Protein AF-A0A920KTR9-F1 (afdb_monomer_lite)

pLDDT: mean 92.25, std 8.25, range [45.59, 97.38]

Radius of gyration: 15.43 Å; chains: 1; bounding box: 31×23×50 Å

Foldseek 3Di:
DLLLQVQLVVQCVVCVVVVHDDPSVVCSVPPVVVVVVVVVVVCCVVCVDVDPVSVVVVNVVSNVLNVCCVVVNDVSVVVVVVVVVVVVVVCCVVVVD

Secondary structure (DSSP, 8-state):
-HHHHHHHHHHHHHHHHHT---HHHHHIIIIIHHHHHHHHHHHHHTTSS--HHHHHHHHHHHHHHHHHHHHH-THHHHHHHHHHHHHHHHHHHHH--

Structure (mmCIF, N/CA/C/O backbone):
data_AF-A0A920KTR9-F1
#
_entry.id   AF-A0A920KTR9-F1
#
loop_
_atom_site.group_PDB
_atom_site.id
_atom_site.type_symbol
_atom_site.label_atom_id
_atom_site.label_alt_id
_atom_site.label_comp_id
_atom_site.label_asym_id
_atom_site.label_entity_id
_atom_site.label_seq_id
_atom_site.pdbx_PDB_ins_code
_atom_site.Cartn_x
_atom_site.Cartn_y
_atom_site.Cartn_z
_atom_site.occupancy
_atom_site.B_iso_or_equiv
_atom_site.auth_seq_id
_atom_site.auth_comp_id
_atom_site.auth_asym_id
_atom_site.auth_atom_id
_atom_site.pdbx_PDB_model_num
ATOM 1 N N . MET A 1 1 ? -1.109 -2.208 2.807 1.00 80.44 1 MET A N 1
ATOM 2 C CA . MET A 1 1 ? -2.211 -2.822 2.037 1.00 80.44 1 MET A CA 1
ATOM 3 C C . MET A 1 1 ? -2.421 -2.050 0.739 1.00 80.44 1 MET A C 1
ATOM 5 O O . MET A 1 1 ? -1.930 -2.483 -0.287 1.00 80.44 1 MET A O 1
ATOM 9 N N . THR A 1 2 ? -2.979 -0.839 0.765 1.00 90.69 2 THR A N 1
ATOM 10 C CA . THR A 1 2 ? -3.234 -0.041 -0.454 1.00 90.69 2 THR A CA 1
ATOM 11 C C . THR A 1 2 ? -1.991 0.350 -1.251 1.00 90.69 2 THR A C 1
ATOM 13 O O . THR A 1 2 ? -2.062 0.415 -2.473 1.00 90.69 2 THR A O 1
ATOM 16 N N . THR A 1 3 ? -0.831 0.481 -0.604 1.00 93.50 3 THR A N 1
ATOM 17 C CA . THR A 1 3 ? 0.465 0.608 -1.292 1.00 93.50 3 THR A CA 1
ATOM 18 C C . THR A 1 3 ? 0.767 -0.568 -2.229 1.00 93.50 3 THR A C 1
ATOM 20 O O . THR A 1 3 ? 1.338 -0.354 -3.286 1.00 93.50 3 THR A O 1
ATOM 23 N N . GLN A 1 4 ? 0.348 -1.799 -1.902 1.00 95.06 4 GLN A N 1
ATOM 24 C CA . GLN A 1 4 ? 0.531 -2.976 -2.766 1.00 95.06 4 GLN A CA 1
ATOM 25 C C . GLN A 1 4 ? -0.385 -2.937 -3.989 1.00 95.06 4 GLN A C 1
ATOM 27 O O . GLN A 1 4 ? 0.034 -3.317 -5.076 1.00 95.06 4 GLN A O 1
ATOM 32 N N . VAL A 1 5 ? -1.626 -2.466 -3.823 1.00 95.81 5 VAL A N 1
ATOM 33 C CA . VAL A 1 5 ? -2.564 -2.283 -4.941 1.00 95.81 5 VAL A CA 1
ATOM 34 C C . VAL A 1 5 ? -2.006 -1.252 -5.919 1.00 95.81 5 VAL A C 1
ATOM 36 O O . VAL A 1 5 ? -1.935 -1.513 -7.115 1.00 95.81 5 VAL A O 1
ATOM 39 N N . VAL A 1 6 ? -1.545 -0.110 -5.405 1.00 95.88 6 VAL A N 1
ATOM 40 C CA . VAL A 1 6 ? -0.914 0.937 -6.219 1.00 95.88 6 VAL A CA 1
ATOM 41 C C . VAL A 1 6 ? 0.364 0.415 -6.880 1.00 95.88 6 VAL A C 1
ATOM 43 O O . VAL A 1 6 ? 0.546 0.628 -8.073 1.00 95.88 6 VAL A O 1
ATOM 46 N N . ASN A 1 7 ? 1.186 -0.353 -6.159 1.00 95.12 7 ASN A N 1
ATOM 47 C CA . ASN A 1 7 ? 2.381 -0.982 -6.720 1.00 95.12 7 ASN A CA 1
ATOM 48 C C . ASN A 1 7 ? 2.054 -1.978 -7.851 1.00 95.12 7 ASN A C 1
ATOM 50 O O . ASN A 1 7 ? 2.753 -2.037 -8.858 1.00 95.12 7 ASN A O 1
ATOM 54 N N . ALA A 1 8 ? 0.965 -2.744 -7.724 1.00 96.56 8 ALA A N 1
ATOM 55 C CA . ALA A 1 8 ? 0.506 -3.635 -8.788 1.00 96.56 8 ALA A CA 1
ATOM 56 C C . ALA A 1 8 ? 0.140 -2.841 -10.051 1.00 96.56 8 ALA A C 1
ATOM 58 O O . ALA A 1 8 ? 0.587 -3.193 -11.141 1.00 96.56 8 ALA A O 1
ATOM 59 N N . PHE A 1 9 ? -0.610 -1.743 -9.908 1.00 96.00 9 PHE A N 1
ATOM 60 C CA . PHE A 1 9 ? -0.921 -0.860 -11.036 1.00 96.00 9 PHE A CA 1
ATOM 61 C C . PHE A 1 9 ? 0.330 -0.217 -11.635 1.00 96.00 9 PHE A C 1
ATOM 63 O O . PHE A 1 9 ? 0.448 -0.176 -12.856 1.00 96.00 9 PHE A O 1
ATOM 70 N N . PHE A 1 10 ? 1.269 0.229 -10.799 1.00 96.00 10 PHE A N 1
ATOM 71 C CA . PHE A 1 10 ? 2.546 0.794 -11.232 1.00 96.00 10 PHE A CA 1
ATOM 72 C C . PHE A 1 10 ? 3.320 -0.194 -12.113 1.00 96.00 10 PHE A C 1
ATOM 74 O O . PHE A 1 10 ? 3.653 0.126 -13.254 1.00 96.00 10 PHE A O 1
ATOM 81 N N . HIS A 1 11 ? 3.528 -1.423 -11.635 1.00 96.88 11 HIS A N 1
ATOM 82 C CA . HIS A 1 11 ? 4.256 -2.438 -12.394 1.00 96.88 11 HIS A CA 1
ATOM 83 C C . HIS A 1 11 ? 3.527 -2.872 -13.666 1.00 96.88 11 HIS A C 1
ATOM 85 O O . HIS A 1 11 ? 4.164 -2.995 -14.706 1.00 96.88 11 HIS A O 1
ATOM 91 N N . VAL A 1 12 ? 2.208 -3.083 -13.616 1.00 96.62 12 VAL A N 1
ATOM 92 C CA . VAL A 1 12 ? 1.434 -3.456 -14.811 1.00 96.62 12 VAL A CA 1
ATOM 93 C C . VAL A 1 12 ? 1.484 -2.347 -15.857 1.00 96.62 12 VAL A C 1
ATOM 95 O O . VAL A 1 12 ? 1.737 -2.626 -17.028 1.00 96.62 12 VAL A O 1
ATOM 98 N N . PHE A 1 13 ? 1.288 -1.093 -15.443 1.00 96.50 13 PHE A N 1
A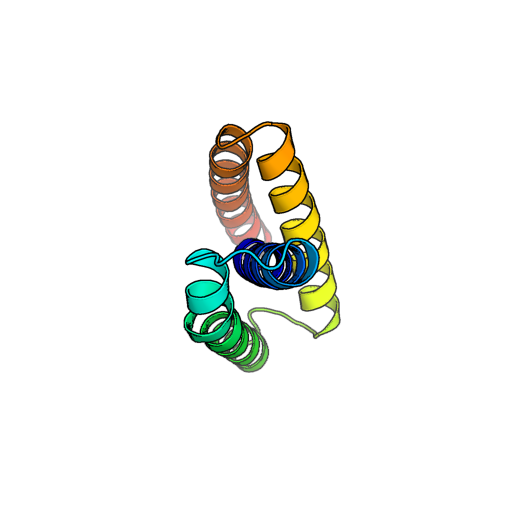TOM 99 C CA . PHE A 1 13 ? 1.330 0.050 -16.347 1.00 96.50 13 PHE A CA 1
ATOM 100 C C . PHE A 1 13 ? 2.698 0.181 -17.015 1.00 96.50 13 PHE A C 1
ATOM 102 O O . PHE A 1 13 ? 2.771 0.205 -18.241 1.00 96.50 13 PHE A O 1
ATOM 109 N N . PHE A 1 14 ? 3.781 0.218 -16.235 1.00 95.88 14 PHE A N 1
ATOM 110 C CA . PHE A 1 14 ? 5.116 0.418 -16.796 1.00 95.88 14 PHE A CA 1
ATOM 111 C C . PHE A 1 14 ? 5.623 -0.786 -17.589 1.00 95.88 14 PHE A C 1
ATOM 113 O O . PHE A 1 14 ? 6.306 -0.585 -18.592 1.00 95.88 14 PHE A O 1
ATOM 120 N N . SER A 1 15 ? 5.219 -2.011 -17.237 1.00 96.25 15 SER A N 1
ATOM 121 C CA . SER A 1 15 ? 5.504 -3.182 -18.071 1.00 96.25 15 SER A CA 1
ATOM 122 C C . SER A 1 15 ? 4.856 -3.096 -19.448 1.00 96.25 15 SER A C 1
ATOM 124 O O . SER A 1 15 ? 5.493 -3.429 -20.442 1.00 96.25 15 SER A O 1
ATOM 126 N N . LEU A 1 16 ? 3.609 -2.626 -19.534 1.00 95.62 16 LEU A N 1
ATOM 127 C CA . LEU A 1 16 ? 2.939 -2.439 -20.822 1.00 95.62 16 LEU A CA 1
ATOM 128 C C . LEU A 1 16 ? 3.489 -1.226 -21.582 1.00 95.62 16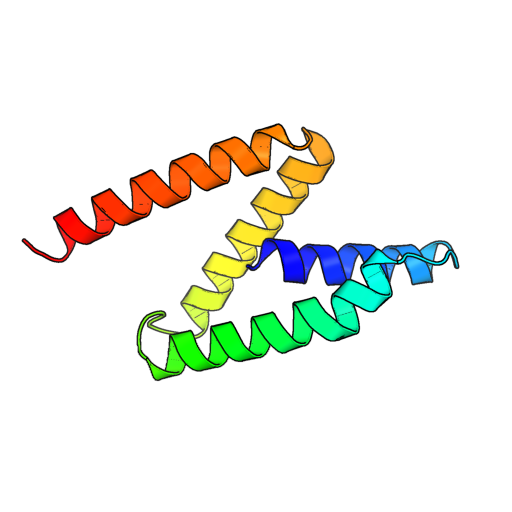 LEU A C 1
ATOM 130 O O . LEU A 1 16 ? 3.670 -1.299 -22.793 1.00 95.62 16 LEU A O 1
ATOM 134 N N . TYR A 1 17 ? 3.774 -0.128 -20.878 1.00 97.38 17 TYR A N 1
ATOM 135 C CA . TYR A 1 17 ? 4.255 1.119 -21.475 1.00 97.38 17 TYR A CA 1
ATOM 136 C C . TYR A 1 17 ? 5.645 0.970 -22.105 1.00 97.38 17 TYR A C 1
ATOM 138 O O . TYR A 1 17 ? 5.863 1.430 -23.223 1.00 97.38 17 TYR A O 1
ATOM 146 N N . PHE A 1 18 ? 6.573 0.305 -21.413 1.00 96.75 18 PHE A N 1
ATOM 147 C CA . PHE A 1 18 ? 7.928 0.066 -21.918 1.00 96.75 18 PHE A CA 1
ATOM 148 C C . PHE A 1 18 ? 8.081 -1.267 -22.661 1.00 96.75 18 PHE A C 1
ATOM 150 O O . PHE A 1 18 ? 9.155 -1.530 -23.196 1.00 96.75 18 PHE A O 1
ATOM 157 N N . LEU A 1 19 ? 7.025 -2.091 -22.713 1.00 95.31 19 LEU A N 1
ATOM 158 C CA . LEU A 1 19 ? 7.062 -3.464 -23.233 1.00 95.31 19 LEU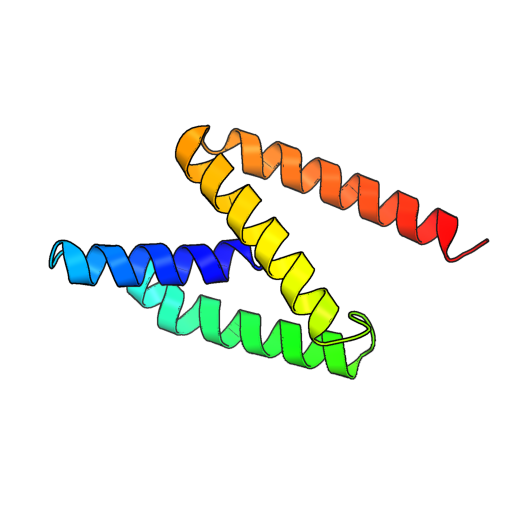 A CA 1
ATOM 159 C C . LEU A 1 19 ? 8.174 -4.310 -22.586 1.00 95.31 19 LEU A C 1
ATOM 161 O O . LEU A 1 19 ? 8.767 -5.170 -23.236 1.00 95.31 19 LEU A O 1
ATOM 165 N N . ASP A 1 20 ? 8.439 -4.064 -21.300 1.00 95.06 20 ASP A N 1
ATOM 166 C CA . ASP A 1 20 ? 9.480 -4.741 -20.530 1.00 95.06 20 ASP A CA 1
ATOM 167 C C . ASP A 1 20 ? 8.884 -5.534 -19.364 1.00 95.06 20 ASP A C 1
ATOM 169 O O . ASP A 1 20 ? 7.953 -5.112 -18.663 1.00 95.06 20 ASP A O 1
ATOM 173 N N . PHE A 1 21 ? 9.415 -6.732 -19.163 1.00 91.88 21 PHE A N 1
ATOM 174 C CA . PHE A 1 21 ? 8.889 -7.652 -18.175 1.00 91.88 21 PHE A CA 1
ATOM 175 C C . PHE A 1 21 ? 9.228 -7.188 -16.756 1.00 91.88 21 PHE A C 1
ATOM 177 O O . PHE A 1 21 ? 10.391 -7.038 -16.390 1.00 91.88 21 PHE A O 1
ATOM 184 N N . SER A 1 22 ? 8.203 -7.066 -15.908 1.00 93.81 22 SER A N 1
ATOM 185 C CA . SER A 1 22 ? 8.385 -6.846 -14.477 1.00 93.81 22 SER A CA 1
ATOM 186 C C . SER A 1 22 ? 7.904 -8.055 -13.671 1.00 93.81 22 SER A C 1
ATOM 188 O O . SER A 1 22 ? 6.708 -8.364 -13.684 1.00 93.81 22 SER A O 1
ATOM 190 N N . PRO A 1 23 ? 8.772 -8.693 -12.864 1.00 94.25 23 PRO A N 1
ATOM 191 C CA . PRO A 1 23 ? 8.340 -9.673 -11.863 1.00 94.25 23 PRO A CA 1
ATOM 192 C C . PRO A 1 23 ? 7.274 -9.113 -10.902 1.00 94.25 23 PRO A C 1
ATOM 194 O O . PRO A 1 23 ? 6.401 -9.843 -10.417 1.00 94.25 23 PRO A O 1
ATOM 197 N N . GLY A 1 24 ? 7.314 -7.797 -10.663 1.00 93.69 24 GLY A N 1
ATOM 198 C CA . GLY A 1 24 ? 6.324 -7.071 -9.875 1.00 93.69 24 GLY A CA 1
ATOM 199 C C . GLY A 1 24 ? 4.929 -7.070 -10.504 1.00 93.69 24 GLY A C 1
ATOM 200 O O . GLY A 1 24 ? 3.946 -7.082 -9.769 1.00 93.69 24 GLY A O 1
ATOM 201 N N . ALA A 1 25 ? 4.811 -7.154 -11.834 1.00 95.31 25 ALA A N 1
ATOM 202 C CA . ALA A 1 25 ? 3.517 -7.221 -12.516 1.00 95.31 25 ALA A CA 1
ATOM 203 C C . ALA A 1 25 ? 2.822 -8.570 -12.270 1.00 95.31 25 ALA A C 1
ATOM 205 O O . ALA A 1 25 ? 1.642 -8.598 -11.921 1.00 95.31 25 ALA A O 1
ATOM 206 N N . ILE A 1 26 ? 3.560 -9.686 -12.356 1.00 95.25 26 ILE A N 1
ATOM 207 C CA . ILE A 1 26 ? 3.025 -11.022 -12.032 1.00 95.25 26 ILE A CA 1
ATOM 208 C C . ILE A 1 26 ? 2.586 -11.074 -10.567 1.00 95.25 26 ILE A C 1
ATOM 210 O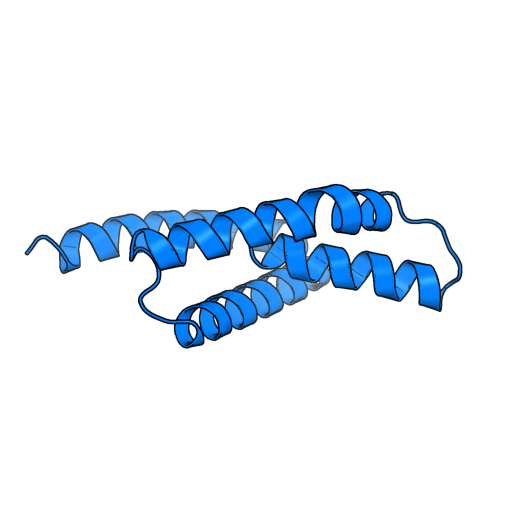 O . ILE A 1 26 ? 1.457 -11.463 -10.267 1.00 95.25 26 ILE A O 1
ATOM 214 N N . THR A 1 27 ? 3.463 -10.651 -9.654 1.00 96.12 27 THR A N 1
ATOM 215 C CA . THR A 1 27 ? 3.170 -10.643 -8.212 1.00 96.12 27 THR A CA 1
ATOM 216 C C . THR A 1 27 ? 1.977 -9.739 -7.898 1.00 96.12 27 THR A C 1
ATOM 218 O O . THR A 1 27 ? 1.093 -10.107 -7.123 1.00 96.12 27 THR A O 1
ATOM 221 N N . GLY A 1 28 ? 1.915 -8.577 -8.546 1.00 95.31 28 GLY A N 1
ATOM 222 C CA . GLY A 1 28 ? 0.819 -7.629 -8.431 1.00 95.31 28 GLY A CA 1
ATOM 223 C C . GLY A 1 28 ? -0.526 -8.242 -8.815 1.00 95.31 28 GLY A C 1
ATOM 224 O O . GLY A 1 28 ? -1.472 -8.194 -8.030 1.00 95.31 28 GLY A O 1
ATOM 225 N N . ILE A 1 29 ? -0.598 -8.863 -9.995 1.00 95.88 29 ILE A N 1
ATOM 226 C CA . ILE A 1 29 ? -1.835 -9.441 -10.538 1.00 95.88 29 ILE A CA 1
ATOM 227 C C . ILE A 1 29 ? -2.263 -10.697 -9.774 1.00 95.88 29 ILE A C 1
ATOM 229 O O . ILE A 1 29 ? -3.444 -10.845 -9.469 1.00 95.88 29 ILE A O 1
ATOM 233 N N . LEU A 1 30 ? -1.332 -11.607 -9.474 1.00 96.50 30 LEU A N 1
ATOM 234 C CA . LEU A 1 30 ? -1.671 -12.918 -8.912 1.00 96.50 30 LEU A CA 1
ATOM 235 C C . LEU A 1 30 ? -1.807 -12.913 -7.390 1.00 96.50 30 LEU A C 1
ATOM 237 O O . LEU A 1 30 ? -2.544 -13.734 -6.849 1.00 96.50 30 LEU A O 1
ATOM 241 N N . LEU A 1 31 ? -1.104 -12.016 -6.692 1.00 95.75 31 LEU A N 1
ATOM 242 C CA . LEU A 1 31 ? -1.091 -11.987 -5.230 1.00 95.75 31 LEU A CA 1
ATOM 243 C C . LEU A 1 31 ? -1.631 -10.677 -4.676 1.00 95.75 31 LEU A C 1
ATOM 245 O O . LEU A 1 31 ? -2.577 -10.709 -3.893 1.00 95.75 31 LEU A O 1
ATOM 249 N N . TYR A 1 32 ? -1.085 -9.523 -5.069 1.00 95.94 32 TYR A N 1
ATOM 250 C CA . TYR A 1 32 ? -1.484 -8.268 -4.425 1.00 95.94 32 TYR A CA 1
ATOM 251 C C . TYR A 1 32 ? -2.958 -7.954 -4.660 1.00 95.94 32 TYR A C 1
ATOM 253 O O . TYR A 1 32 ? -3.678 -7.766 -3.683 1.00 95.94 32 TYR A O 1
ATOM 261 N N . LEU A 1 33 ? -3.442 -7.949 -5.904 1.00 95.75 33 LEU A N 1
ATOM 262 C CA . LEU A 1 33 ? -4.847 -7.627 -6.168 1.00 95.75 33 LEU A CA 1
ATOM 263 C C . LEU A 1 33 ? -5.819 -8.628 -5.511 1.00 95.75 33 LEU A C 1
ATOM 265 O O . LEU A 1 33 ? -6.696 -8.171 -4.772 1.00 95.75 33 LEU A O 1
ATOM 269 N N . PRO A 1 34 ? -5.668 -9.962 -5.668 1.00 96.62 34 PRO A N 1
ATOM 270 C CA . PRO 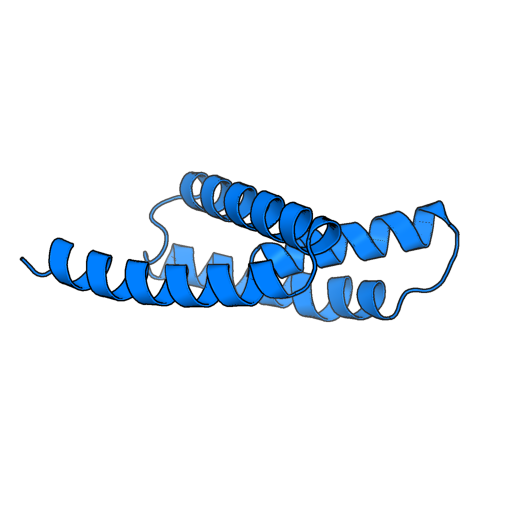A 1 34 ? -6.614 -10.914 -5.087 1.00 96.62 34 PRO A CA 1
ATOM 271 C C . PRO A 1 34 ? -6.599 -10.906 -3.558 1.00 96.62 34 PRO A C 1
ATOM 273 O O . PRO A 1 34 ? -7.659 -10.886 -2.933 1.00 96.62 34 PRO A O 1
ATOM 276 N N . VAL A 1 35 ? -5.416 -10.860 -2.937 1.00 96.81 35 VAL A N 1
ATOM 277 C CA . VAL A 1 35 ? -5.303 -10.847 -1.471 1.00 96.81 35 VAL A CA 1
ATOM 278 C C . VAL A 1 35 ? -5.854 -9.542 -0.899 1.00 96.81 35 VAL A C 1
ATOM 280 O O . VAL A 1 35 ? -6.617 -9.580 0.063 1.00 96.81 35 VAL A O 1
ATOM 283 N N . ASN A 1 36 ? -5.544 -8.389 -1.504 1.00 95.81 36 ASN A N 1
ATOM 284 C CA . ASN A 1 36 ? -6.085 -7.108 -1.037 1.00 95.81 36 ASN A CA 1
ATOM 285 C C . ASN A 1 36 ? -7.613 -7.051 -1.191 1.00 95.81 36 ASN A C 1
ATOM 287 O O . ASN A 1 36 ? -8.283 -6.516 -0.311 1.00 95.81 36 ASN A O 1
ATOM 291 N N . TYR A 1 37 ? -8.180 -7.645 -2.248 1.00 95.06 37 TYR A N 1
ATOM 292 C CA . TYR A 1 37 ? -9.633 -7.781 -2.386 1.00 95.06 37 TYR A CA 1
ATOM 293 C C . TYR A 1 37 ? -10.251 -8.586 -1.235 1.00 95.06 37 TYR A C 1
ATOM 295 O O . TYR A 1 37 ? -11.240 -8.146 -0.647 1.00 95.06 37 TYR A O 1
ATOM 303 N N . LEU A 1 38 ? -9.658 -9.732 -0.874 1.00 96.38 38 LEU A N 1
ATOM 304 C CA . LEU A 1 38 ? -10.132 -10.539 0.254 1.00 96.38 38 LEU A CA 1
ATOM 305 C C . LEU A 1 38 ? -10.056 -9.766 1.574 1.00 96.38 38 LEU A C 1
ATOM 307 O O . LEU A 1 38 ? -11.029 -9.771 2.324 1.00 96.38 38 LEU A O 1
ATOM 311 N N . ILE A 1 39 ? -8.957 -9.045 1.823 1.00 94.69 39 ILE A N 1
ATOM 312 C CA . ILE A 1 39 ? -8.809 -8.241 3.043 1.00 94.69 39 ILE A CA 1
ATOM 313 C C . ILE A 1 39 ? -9.876 -7.144 3.105 1.00 94.69 39 ILE A C 1
ATOM 315 O O . ILE A 1 39 ? -10.529 -6.994 4.132 1.00 94.69 39 ILE A O 1
ATOM 319 N N . PHE A 1 40 ? -10.101 -6.398 2.018 1.00 93.94 40 PHE A N 1
ATOM 320 C CA . PHE A 1 40 ? -11.139 -5.364 1.996 1.00 93.94 40 PHE A CA 1
ATOM 321 C C . PHE A 1 40 ? -12.540 -5.933 2.202 1.00 93.94 40 PHE A C 1
ATOM 323 O O . PHE A 1 40 ? -13.339 -5.347 2.933 1.00 93.94 40 PHE A O 1
ATOM 330 N N . LYS A 1 41 ? -12.8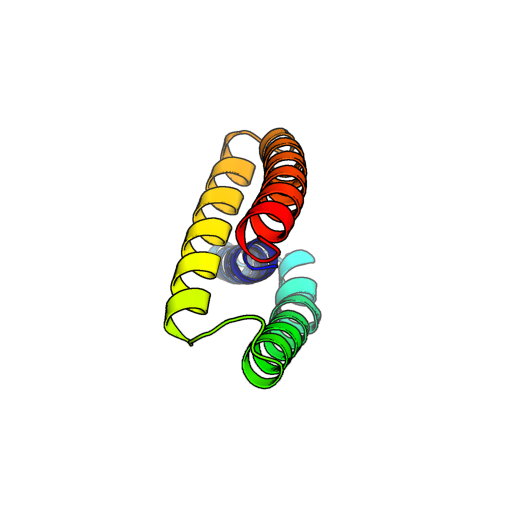34 -7.076 1.575 1.00 94.38 41 LYS A N 1
ATOM 331 C CA . LYS A 1 41 ? -14.113 -7.764 1.743 1.00 94.38 41 LYS A CA 1
ATOM 332 C C . LYS A 1 41 ? -14.331 -8.159 3.205 1.00 94.38 41 LYS A C 1
ATOM 334 O O . LYS A 1 41 ? -15.393 -7.857 3.742 1.00 94.38 41 LYS A O 1
ATOM 339 N N . SER A 1 42 ? -13.330 -8.775 3.836 1.00 94.88 42 SER A N 1
ATOM 340 C CA . SER A 1 42 ? -13.380 -9.154 5.252 1.00 94.88 42 SER A CA 1
ATOM 341 C C . SER A 1 42 ? -13.515 -7.936 6.166 1.00 94.88 42 SER A C 1
ATOM 343 O O . SER A 1 42 ? -14.399 -7.908 7.016 1.00 94.88 42 SER A O 1
ATOM 345 N N . ALA A 1 43 ? -12.726 -6.884 5.931 1.00 93.19 43 ALA A N 1
ATOM 346 C CA . ALA A 1 43 ? -12.749 -5.668 6.741 1.00 93.19 43 ALA A CA 1
ATOM 347 C C . ALA A 1 43 ? -14.113 -4.956 6.716 1.00 93.19 43 ALA A C 1
ATOM 349 O O . ALA A 1 43 ? -14.550 -4.435 7.740 1.00 93.19 43 ALA A O 1
ATOM 350 N N . LEU A 1 44 ? -14.801 -4.961 5.569 1.00 93.50 44 LEU A N 1
ATOM 351 C CA . LEU A 1 44 ? -16.175 -4.462 5.471 1.00 93.50 44 LEU A CA 1
ATOM 352 C C . LEU A 1 44 ? -17.174 -5.389 6.172 1.00 93.50 44 LEU A C 1
ATOM 354 O O . LEU A 1 44 ? -18.049 -4.905 6.883 1.00 93.50 44 LEU A O 1
ATOM 358 N N . SER A 1 45 ? -17.066 -6.710 5.983 1.00 94.12 45 SER A N 1
ATOM 359 C CA . SER A 1 45 ? -18.006 -7.659 6.598 1.00 94.12 45 SER A CA 1
ATOM 360 C C . SER A 1 45 ? -17.895 -7.722 8.120 1.00 94.12 45 SER A C 1
ATOM 362 O O . SER A 1 45 ? -18.891 -7.952 8.796 1.00 94.12 45 SER A O 1
ATOM 364 N N . GLU A 1 46 ? -16.693 -7.509 8.650 1.00 93.31 46 GLU A N 1
ATOM 365 C CA . GLU A 1 46 ? -16.395 -7.532 10.086 1.00 93.31 46 GLU A CA 1
ATOM 366 C C . GLU A 1 46 ? -16.590 -6.152 10.739 1.00 93.31 46 GLU A C 1
ATOM 368 O O . GLU A 1 46 ? -16.461 -6.017 11.952 1.00 93.31 46 GLU A O 1
ATOM 373 N N . GLY A 1 47 ? -16.914 -5.118 9.952 1.00 90.50 47 GLY A N 1
ATOM 374 C CA . GLY A 1 47 ? -17.134 -3.760 10.453 1.00 90.50 47 GLY A CA 1
ATOM 375 C C . GLY A 1 47 ? -15.860 -3.025 10.881 1.00 90.50 47 GLY A C 1
ATOM 376 O O . GLY A 1 47 ? -15.953 -1.972 11.506 1.00 90.50 47 GLY A O 1
ATOM 377 N N . TYR A 1 48 ? -14.673 -3.535 10.531 1.00 87.69 48 TYR A N 1
ATOM 378 C CA . TYR A 1 48 ? -13.398 -2.832 10.734 1.00 87.69 48 TYR A CA 1
ATOM 379 C C . TYR A 1 48 ? -13.268 -1.582 9.858 1.00 87.69 48 TYR A C 1
ATOM 381 O O . TYR A 1 48 ? -12.522 -0.665 10.197 1.00 87.69 48 TYR A O 1
ATOM 389 N N . VAL A 1 49 ? -13.981 -1.554 8.732 1.00 88.81 49 VAL A N 1
ATOM 390 C CA . VAL A 1 49 ? -14.134 -0.385 7.865 1.00 88.81 49 VAL A CA 1
ATOM 391 C C . VAL A 1 49 ? -15.629 -0.114 7.726 1.00 88.81 49 VAL A C 1
ATOM 393 O O . VAL A 1 49 ? -16.376 -0.974 7.260 1.00 88.81 49 VAL A O 1
ATOM 396 N N . GLY A 1 50 ? -16.074 1.071 8.140 1.00 84.56 50 GLY A N 1
ATOM 397 C CA . GLY A 1 50 ? -17.493 1.401 8.289 1.00 84.56 50 GLY A CA 1
ATOM 398 C C . GLY A 1 50 ? -18.226 1.608 6.965 1.00 84.56 50 GLY A C 1
ATOM 399 O O . GLY A 1 50 ? -19.452 1.520 6.905 1.00 84.56 50 GLY A O 1
ATOM 400 N N . SER A 1 51 ? -17.500 1.883 5.876 1.00 89.00 51 SER A N 1
ATOM 401 C CA . SER A 1 51 ? -18.103 2.074 4.556 1.00 89.00 51 SER A CA 1
ATOM 402 C C . SER A 1 51 ? -17.106 1.941 3.405 1.00 89.00 51 SER A C 1
ATOM 404 O O . SER A 1 51 ? -15.896 2.099 3.558 1.00 89.00 51 SER A O 1
ATOM 406 N N . THR A 1 52 ? -17.620 1.770 2.187 1.00 87.94 52 THR A N 1
ATOM 407 C CA . THR A 1 52 ? -16.817 1.858 0.955 1.00 87.94 52 THR A CA 1
ATOM 408 C C . THR A 1 52 ? -16.158 3.228 0.753 1.00 87.94 52 THR A C 1
ATOM 410 O O . THR A 1 52 ? -15.157 3.318 0.045 1.00 87.94 52 THR A O 1
ATOM 413 N N . ARG A 1 53 ? -16.655 4.297 1.393 1.00 91.19 53 ARG A N 1
ATOM 414 C CA . ARG A 1 53 ? -16.002 5.619 1.363 1.00 91.19 53 ARG A CA 1
ATOM 415 C C . ARG A 1 53 ? -14.680 5.615 2.126 1.00 91.19 53 ARG A C 1
ATOM 417 O O . ARG A 1 53 ? -13.701 6.177 1.645 1.00 91.19 53 ARG A O 1
ATOM 424 N N . GLU A 1 54 ? -14.634 4.936 3.268 1.00 91.19 54 GLU A N 1
ATOM 425 C CA . GLU A 1 54 ? -13.408 4.788 4.057 1.00 91.19 54 GLU A CA 1
ATOM 426 C C . GLU A 1 54 ? -12.336 3.998 3.303 1.00 91.19 54 GLU A C 1
ATOM 428 O O . GLU A 1 54 ? -11.164 4.366 3.355 1.00 91.19 54 GLU A O 1
ATOM 433 N N . ILE A 1 55 ? -12.727 2.999 2.501 1.00 91.56 55 ILE A N 1
ATOM 434 C CA . ILE A 1 55 ? -11.806 2.330 1.566 1.00 91.56 55 ILE A CA 1
ATOM 435 C C . ILE A 1 55 ? -11.163 3.346 0.616 1.00 91.56 55 ILE A C 1
ATOM 437 O O . ILE A 1 55 ? -9.953 3.293 0.396 1.00 91.56 55 ILE A O 1
ATOM 441 N N . GLY A 1 56 ? -11.945 4.295 0.094 1.00 92.62 56 GLY A N 1
ATOM 442 C CA . GLY A 1 56 ? -11.437 5.385 -0.741 1.00 92.62 56 GLY A CA 1
ATOM 443 C C . GLY A 1 56 ? -10.378 6.231 -0.028 1.00 92.62 56 GLY A C 1
ATOM 444 O O . GLY A 1 56 ? -9.320 6.494 -0.598 1.00 92.62 56 GLY A O 1
ATOM 445 N N . TYR A 1 57 ? -10.602 6.594 1.238 1.00 92.75 57 TYR A N 1
ATOM 446 C CA . TYR A 1 57 ? -9.606 7.327 2.030 1.00 92.75 57 TYR A CA 1
ATOM 447 C C . TYR A 1 57 ? -8.331 6.508 2.271 1.00 92.75 57 TYR A C 1
ATOM 449 O O . TYR A 1 57 ? -7.229 7.021 2.073 1.00 92.75 57 TYR A O 1
ATOM 457 N N . ILE A 1 58 ? -8.456 5.223 2.616 1.00 92.44 58 ILE A N 1
ATOM 458 C CA . ILE A 1 58 ? -7.306 4.318 2.797 1.00 92.44 58 ILE A CA 1
ATOM 459 C C . ILE A 1 58 ? -6.537 4.142 1.475 1.00 92.44 58 ILE A C 1
ATOM 461 O O . ILE A 1 58 ? -5.307 4.012 1.475 1.00 92.44 58 ILE A O 1
ATOM 465 N N . PHE A 1 59 ? -7.236 4.164 0.337 1.00 93.94 59 PHE A N 1
ATOM 466 C CA . PHE A 1 59 ? -6.623 4.115 -0.989 1.00 93.94 59 PHE A CA 1
ATOM 467 C C . PHE A 1 59 ? -5.823 5.382 -1.298 1.00 93.94 59 PHE A C 1
ATOM 469 O O . PHE A 1 59 ? -4.664 5.268 -1.688 1.00 93.94 59 PHE A O 1
ATOM 476 N N . ILE A 1 60 ? -6.383 6.571 -1.049 1.00 95.44 60 ILE A N 1
ATOM 477 C CA . ILE A 1 60 ? -5.677 7.855 -1.225 1.00 95.44 60 ILE A CA 1
ATOM 478 C C . ILE A 1 60 ? -4.429 7.924 -0.335 1.00 95.44 60 ILE A C 1
ATOM 480 O O . ILE A 1 60 ? -3.363 8.344 -0.796 1.00 95.44 60 ILE A O 1
ATOM 484 N N . LEU A 1 61 ? -4.532 7.469 0.919 1.00 94.06 61 LEU A N 1
ATOM 485 C CA . LEU A 1 61 ? -3.383 7.377 1.823 1.00 94.06 61 LEU A CA 1
ATOM 486 C C . LEU A 1 61 ? -2.311 6.440 1.258 1.00 94.06 61 LEU A C 1
ATOM 488 O O . LEU A 1 61 ? -1.151 6.825 1.170 1.00 94.06 61 LEU A O 1
ATOM 492 N N . GLY A 1 62 ? -2.699 5.247 0.798 1.00 94.75 62 GLY A N 1
ATOM 493 C CA . GLY A 1 62 ? -1.769 4.297 0.185 1.00 94.75 62 GLY A CA 1
ATOM 494 C C . GLY A 1 62 ? -1.104 4.816 -1.085 1.00 94.75 62 GLY A C 1
ATOM 495 O O . GLY A 1 62 ? 0.094 4.615 -1.260 1.00 94.75 62 GLY A O 1
ATOM 496 N N . LEU A 1 63 ? -1.857 5.508 -1.942 1.00 96.44 63 LEU A N 1
ATOM 497 C CA . LEU A 1 63 ? -1.343 6.150 -3.150 1.00 96.44 63 LEU A CA 1
ATOM 498 C C . LEU A 1 63 ? -0.299 7.210 -2.806 1.00 96.44 63 LEU A C 1
ATOM 500 O O . LEU A 1 63 ? 0.791 7.199 -3.368 1.00 96.44 63 LEU A O 1
ATOM 504 N N . THR A 1 64 ? -0.611 8.080 -1.847 1.00 96.25 64 THR A N 1
ATOM 505 C CA . THR A 1 64 ? 0.308 9.136 -1.407 1.00 96.25 64 THR A CA 1
ATOM 506 C C . THR A 1 64 ? 1.564 8.540 -0.774 1.00 96.25 64 THR A C 1
ATOM 508 O O . THR A 1 64 ? 2.671 8.933 -1.128 1.00 96.25 64 THR A O 1
ATOM 511 N N . THR A 1 65 ? 1.419 7.550 0.112 1.00 96.38 65 THR A N 1
ATOM 512 C CA . THR A 1 65 ? 2.557 6.851 0.724 1.00 96.38 65 THR A CA 1
ATOM 513 C C . THR A 1 65 ? 3.428 6.165 -0.324 1.00 96.38 65 THR A C 1
ATOM 515 O O . THR A 1 65 ? 4.648 6.257 -0.234 1.00 96.38 65 THR A O 1
ATOM 518 N N . PHE A 1 66 ? 2.828 5.508 -1.322 1.00 96.31 66 PHE A N 1
ATOM 519 C CA . PHE A 1 66 ? 3.571 4.870 -2.407 1.00 96.31 66 PHE A CA 1
ATOM 520 C C . PHE A 1 66 ? 4.316 5.901 -3.262 1.00 96.31 66 PHE A C 1
ATOM 522 O O . PHE A 1 66 ? 5.508 5.744 -3.489 1.00 96.31 66 PHE A O 1
ATOM 529 N N . ALA A 1 67 ? 3.659 6.992 -3.664 1.00 96.12 67 ALA A N 1
ATOM 530 C CA . ALA A 1 67 ? 4.299 8.057 -4.437 1.00 96.12 67 ALA A CA 1
ATOM 531 C C . ALA A 1 67 ? 5.479 8.693 -3.682 1.00 96.12 67 ALA A C 1
ATOM 533 O O . ALA A 1 67 ? 6.540 8.929 -4.257 1.00 96.12 67 ALA A O 1
ATOM 534 N N . LEU A 1 68 ? 5.319 8.931 -2.377 1.00 97.12 68 LEU A N 1
ATOM 535 C CA . LEU A 1 68 ? 6.401 9.419 -1.524 1.00 97.12 68 LEU A CA 1
ATOM 536 C C . LEU A 1 68 ? 7.526 8.388 -1.391 1.00 97.12 68 LEU A C 1
ATOM 538 O O . LEU A 1 68 ? 8.688 8.777 -1.390 1.00 97.12 68 LEU A O 1
ATOM 542 N N . PHE A 1 69 ? 7.205 7.098 -1.284 1.00 96.69 69 PHE A N 1
ATOM 543 C CA . PHE A 1 69 ? 8.195 6.020 -1.266 1.00 96.69 69 PHE A CA 1
ATOM 544 C C . PHE A 1 69 ? 8.989 5.946 -2.575 1.00 96.69 69 PHE A C 1
ATOM 546 O O . PHE A 1 69 ? 10.208 5.843 -2.517 1.00 96.69 69 PHE A O 1
ATOM 553 N N . GLU A 1 70 ? 8.344 6.056 -3.734 1.00 94.31 70 GLU A N 1
ATOM 554 C CA . GLU A 1 70 ? 9.047 6.078 -5.024 1.00 94.31 70 GLU A CA 1
ATOM 555 C C . GLU A 1 70 ? 9.985 7.292 -5.134 1.00 94.31 70 GLU A C 1
ATOM 557 O O . GLU A 1 70 ? 11.079 7.190 -5.682 1.00 94.31 70 GLU A O 1
ATOM 562 N N . TYR A 1 71 ? 9.591 8.439 -4.567 1.00 96.69 71 TYR A N 1
ATOM 563 C CA . TYR A 1 71 ? 10.379 9.671 -4.643 1.00 96.69 71 TYR A CA 1
ATOM 564 C C . TYR A 1 71 ? 11.512 9.762 -3.603 1.00 96.69 71 TYR A C 1
ATOM 566 O O . TYR A 1 71 ? 12.637 10.129 -3.935 1.00 96.69 71 TYR A O 1
ATOM 574 N N . PHE A 1 72 ? 11.232 9.456 -2.334 1.00 97.38 72 PHE A N 1
ATOM 575 C CA . PHE A 1 72 ? 12.181 9.579 -1.214 1.00 97.38 72 PHE A CA 1
ATOM 576 C C . PHE A 1 72 ? 12.834 8.249 -0.815 1.00 97.38 72 PHE A C 1
ATOM 578 O O . PHE A 1 72 ? 13.753 8.225 0.007 1.00 97.38 72 PHE A O 1
ATOM 585 N N . GLY A 1 73 ? 12.360 7.135 -1.364 1.00 95.06 73 GLY A N 1
ATOM 586 C CA . GLY A 1 73 ? 12.857 5.799 -1.079 1.00 95.06 73 GLY A CA 1
ATOM 587 C C . GLY A 1 73 ? 12.270 5.149 0.186 1.00 95.06 73 GLY A C 1
ATOM 588 O O . GLY A 1 73 ? 11.271 5.600 0.762 1.00 95.06 73 GLY A O 1
ATOM 589 N N . PRO A 1 74 ? 12.910 4.065 0.671 1.00 95.00 74 PRO A N 1
ATOM 590 C CA . PRO A 1 74 ? 12.377 3.188 1.721 1.00 95.00 74 PRO A CA 1
ATOM 591 C C . PRO A 1 74 ? 12.105 3.844 3.082 1.00 95.00 74 PRO A C 1
ATOM 593 O O . PRO A 1 74 ? 11.325 3.301 3.868 1.00 95.00 74 PRO A O 1
ATOM 596 N N . ILE A 1 75 ? 12.710 5.002 3.373 1.00 96.62 75 ILE A N 1
ATOM 597 C CA . ILE A 1 75 ? 12.516 5.740 4.635 1.00 96.62 75 ILE A CA 1
ATOM 598 C C . ILE A 1 75 ? 11.030 6.041 4.892 1.00 96.62 75 ILE A C 1
ATOM 600 O O . ILE A 1 75 ? 10.555 5.950 6.024 1.00 96.62 75 ILE A O 1
ATOM 604 N N . VAL A 1 76 ? 10.260 6.301 3.830 1.00 96.88 76 VAL A N 1
ATOM 605 C CA . VAL A 1 76 ? 8.825 6.602 3.914 1.00 96.88 76 VAL A CA 1
ATOM 606 C C . VAL A 1 76 ? 8.034 5.417 4.457 1.00 96.88 76 VAL A C 1
ATOM 608 O O . VAL A 1 76 ? 7.109 5.608 5.249 1.00 96.88 76 VAL A O 1
ATOM 611 N N . MET A 1 77 ? 8.416 4.188 4.097 1.00 93.69 77 MET A N 1
ATOM 612 C CA . MET A 1 77 ? 7.755 2.979 4.595 1.00 93.69 77 MET A CA 1
ATOM 613 C C . MET A 1 77 ? 8.012 2.775 6.089 1.00 93.69 77 MET A C 1
ATOM 615 O O . MET A 1 77 ? 7.095 2.402 6.819 1.00 93.69 77 MET A O 1
ATOM 619 N N . GLN A 1 78 ? 9.226 3.079 6.560 1.00 95.00 78 GLN A N 1
ATOM 620 C CA . GLN A 1 78 ? 9.575 2.993 7.982 1.00 95.00 78 GLN A CA 1
ATOM 621 C C . GLN A 1 78 ? 8.784 4.014 8.806 1.00 95.00 78 GLN A C 1
ATOM 623 O O . GLN A 1 78 ? 8.167 3.657 9.809 1.00 95.00 78 GLN A O 1
ATOM 628 N N . ILE A 1 79 ? 8.736 5.267 8.344 1.00 95.81 79 ILE A N 1
ATOM 629 C CA . ILE A 1 79 ? 7.957 6.329 8.994 1.00 95.81 79 ILE A CA 1
ATOM 630 C C . ILE A 1 79 ? 6.468 5.963 9.007 1.00 95.81 79 ILE A C 1
ATOM 632 O O . ILE A 1 79 ? 5.821 6.056 10.048 1.00 95.81 79 ILE A O 1
ATOM 636 N N . SER A 1 80 ? 5.930 5.488 7.880 1.00 94.06 80 SER A N 1
ATOM 637 C CA . SER A 1 80 ? 4.517 5.097 7.770 1.00 94.06 80 SER A CA 1
ATOM 638 C C . SER A 1 80 ? 4.162 3.945 8.711 1.00 94.06 80 SER A C 1
ATOM 640 O O . SER A 1 80 ? 3.100 3.967 9.334 1.00 94.06 80 SER A O 1
ATOM 642 N N . LEU A 1 81 ? 5.057 2.964 8.863 1.00 93.31 81 LEU A N 1
ATOM 643 C CA . LEU A 1 81 ? 4.882 1.871 9.817 1.00 93.31 81 LEU A CA 1
ATOM 644 C C . LEU A 1 81 ? 4.816 2.400 11.255 1.00 93.31 81 LEU A C 1
ATOM 646 O O . LEU A 1 81 ? 3.868 2.083 11.973 1.00 93.31 81 LEU A O 1
ATOM 650 N N . LEU A 1 82 ? 5.764 3.247 11.663 1.00 95.50 82 LEU A N 1
ATOM 651 C CA . LEU A 1 82 ? 5.769 3.834 13.008 1.00 95.50 82 LEU A CA 1
ATOM 652 C C . LEU A 1 82 ? 4.501 4.656 13.277 1.00 95.50 82 LEU A C 1
ATOM 654 O O . LEU A 1 82 ? 3.874 4.496 14.325 1.00 95.50 82 LEU A O 1
ATOM 658 N N . LEU A 1 83 ? 4.074 5.475 12.311 1.00 93.88 83 LEU A N 1
ATOM 659 C CA . LEU A 1 83 ? 2.830 6.242 12.410 1.00 93.88 83 LEU A CA 1
ATOM 660 C C . LEU A 1 83 ? 1.601 5.338 12.542 1.00 93.88 83 LEU A C 1
ATOM 662 O O . LEU A 1 83 ? 0.711 5.648 13.330 1.00 93.88 83 LEU A O 1
ATOM 666 N N . SER A 1 84 ? 1.554 4.210 11.827 1.00 90.38 84 SER A N 1
ATOM 667 C CA . SER A 1 84 ? 0.436 3.261 11.925 1.00 90.38 84 SER A CA 1
ATOM 668 C C . SER A 1 84 ? 0.335 2.608 13.309 1.00 90.38 84 SER A C 1
ATOM 670 O O . SER A 1 84 ? -0.764 2.473 13.846 1.00 90.38 84 SER A O 1
ATOM 672 N N . ILE A 1 85 ? 1.476 2.285 13.929 1.00 92.56 85 ILE A N 1
ATOM 673 C CA . ILE A 1 85 ? 1.537 1.750 15.296 1.00 92.56 85 ILE A CA 1
ATOM 674 C C . ILE A 1 85 ? 1.040 2.802 16.293 1.00 92.56 85 ILE A C 1
ATOM 676 O O . ILE A 1 85 ? 0.203 2.505 17.145 1.00 92.56 85 ILE A O 1
ATOM 680 N N . ILE A 1 86 ? 1.515 4.046 16.168 1.00 93.69 86 ILE A N 1
ATOM 681 C CA . ILE A 1 86 ? 1.068 5.160 17.016 1.00 93.69 86 ILE A CA 1
ATOM 682 C C . ILE A 1 86 ? -0.441 5.376 16.860 1.00 93.69 86 ILE A C 1
ATOM 684 O O . ILE A 1 86 ? -1.153 5.472 17.860 1.00 93.69 86 ILE A O 1
ATOM 688 N N . TYR A 1 87 ? -0.937 5.410 15.621 1.00 89.81 87 TYR A N 1
ATOM 689 C CA . TYR A 1 87 ? -2.358 5.564 15.325 1.00 89.81 87 TYR A CA 1
ATOM 690 C C . TYR A 1 87 ? -3.201 4.464 15.977 1.00 89.81 87 TYR A C 1
ATOM 692 O O . TYR A 1 87 ? -4.219 4.776 16.590 1.00 89.81 87 TYR A O 1
ATOM 700 N N . TYR A 1 88 ? -2.759 3.205 15.910 1.00 89.00 88 TYR A N 1
ATOM 701 C CA . TYR A 1 88 ? -3.442 2.085 16.558 1.00 89.00 88 TYR A CA 1
ATOM 702 C C . TYR A 1 88 ? -3.565 2.278 18.077 1.00 89.00 88 TYR A C 1
ATOM 704 O O . TYR A 1 88 ? -4.651 2.157 18.638 1.00 89.00 88 TYR A O 1
ATOM 712 N N . PHE A 1 89 ? -2.480 2.639 18.766 1.00 91.94 89 PHE A N 1
ATOM 713 C CA . PHE A 1 89 ? -2.555 2.866 20.214 1.00 91.94 89 PHE A CA 1
ATOM 714 C C . PHE A 1 89 ? -3.427 4.074 20.581 1.00 91.94 89 PHE A C 1
ATOM 716 O O . PHE A 1 89 ? -4.131 4.048 21.595 1.00 91.94 89 PHE A O 1
ATOM 723 N N . LEU A 1 90 ? -3.409 5.128 19.760 1.00 90.12 90 LEU A N 1
ATOM 724 C CA . LEU A 1 90 ? -4.278 6.288 19.948 1.00 90.12 90 LEU A CA 1
ATOM 725 C C . LEU A 1 90 ? -5.753 5.935 19.738 1.00 90.12 90 LEU A C 1
ATOM 727 O O . LEU A 1 90 ? -6.585 6.358 20.540 1.00 90.12 90 LEU A O 1
ATOM 731 N N . SER A 1 91 ? -6.083 5.153 18.708 1.00 84.81 91 SER A N 1
ATOM 732 C CA . SER A 1 91 ? -7.466 4.759 18.426 1.00 84.81 91 SER A CA 1
ATOM 733 C C . SER A 1 91 ? -8.032 3.878 19.538 1.00 84.81 91 SER A C 1
ATOM 735 O O . SER A 1 91 ? -9.123 4.161 20.025 1.00 84.81 91 SER A O 1
ATOM 737 N N . VAL A 1 92 ? -7.261 2.906 20.039 1.00 84.94 92 VAL A N 1
ATOM 738 C CA . VAL A 1 92 ? -7.654 2.076 21.193 1.00 84.94 92 VAL A CA 1
ATOM 739 C C . VAL A 1 92 ? -7.968 2.946 22.414 1.00 84.94 92 VAL A C 1
ATOM 741 O O . VAL A 1 92 ? -9.002 2.769 23.054 1.00 84.94 92 VAL A O 1
ATOM 744 N N . LYS A 1 93 ? -7.118 3.936 22.717 1.00 78.75 93 LYS A N 1
ATOM 745 C CA . LYS A 1 93 ? -7.316 4.835 23.867 1.00 78.75 93 LYS A CA 1
ATOM 746 C C . LYS A 1 93 ? -8.530 5.761 23.718 1.00 78.75 93 LYS A C 1
ATOM 748 O O . LYS A 1 93 ? -9.098 6.178 24.724 1.00 78.75 93 LYS A O 1
ATOM 753 N N . LEU A 1 94 ? -8.888 6.136 22.491 1.00 71.38 94 LEU A N 1
ATOM 754 C CA . LEU A 1 94 ? -10.018 7.026 22.206 1.00 71.38 94 LEU A CA 1
ATOM 755 C C . LEU A 1 94 ? -11.354 6.277 22.126 1.00 71.38 94 LEU A C 1
ATOM 757 O O . LEU A 1 94 ? -12.377 6.855 22.477 1.00 71.38 94 LEU A O 1
ATOM 761 N N . ILE A 1 95 ? -11.342 5.017 21.683 1.00 61.19 95 ILE A N 1
ATOM 762 C CA . ILE A 1 95 ? -12.540 4.185 21.491 1.00 61.19 95 ILE A CA 1
ATOM 763 C C . ILE A 1 95 ? -12.919 3.423 22.775 1.00 61.19 95 ILE A C 1
ATOM 765 O O . ILE A 1 95 ? -14.097 3.168 23.002 1.00 61.19 95 ILE A O 1
ATOM 769 N N . HIS A 1 96 ? -11.956 3.084 23.640 1.00 51.47 96 HIS A N 1
ATOM 770 C CA . HIS A 1 96 ? -12.201 2.439 24.943 1.00 51.47 96 HIS A CA 1
ATOM 771 C C . HIS A 1 96 ? -12.148 3.416 26.127 1.00 51.47 96 HIS A C 1
ATOM 773 O O . HIS A 1 96 ? -11.619 3.083 27.189 1.00 51.47 96 HIS A O 1
ATOM 779 N N . LYS A 1 97 ? -12.676 4.627 25.940 1.00 45.59 97 LYS A N 1
ATOM 780 C CA . LYS A 1 97 ? -12.947 5.560 27.038 1.00 45.59 97 LYS A CA 1
ATOM 781 C C . LYS A 1 97 ? -14.366 5.409 27.562 1.00 45.59 97 LYS A C 1
ATOM 783 O O . LYS A 1 97 ? -15.274 5.250 26.721 1.00 45.59 97 LYS A O 1
#

Sequence (97 aa):
MTTQVVNAFFHVFFSLYFLDFSPGAITGILLYLPVNYLIFKSALSEGYVGSTREIGYIFILGLTTFALFEYFGPIVMQISLLLSIIYYFLSVKLIHK